Protein AF-A0A970Q4U3-F1 (afdb_monomer_lite)

pLDDT: mean 90.52, std 8.77, range [45.72, 98.12]

Radius of gyration: 15.2 Å; chains: 1; bounding box: 40×24×41 Å

Sequence (94 aa):
MLELALGLCVLVFVLFICLIAAHFSGRARVKMLIGLTMSLTATLAMGLFCYIQRINGNPDQGMELLQWYLPSAVFVIFIATGIIAAASVVKGKY

Foldseek 3Di:
DVVVLVVLVVVLVVLVVVLVVVVVVPPLVSNLVSLVVSLVSLVVSLVVLVVVCVVVPHDDVPCCVPSPVVSNVVSVVRNVRSVVSNVVSVVVVD

Structure (mmCIF, N/CA/C/O backbone):
data_AF-A0A970Q4U3-F1
#
_entry.id   AF-A0A970Q4U3-F1
#
loop_
_atom_site.group_PDB
_atom_site.id
_atom_site.type_symbol
_atom_site.label_atom_id
_atom_site.label_alt_id
_atom_site.label_comp_id
_atom_site.label_asym_id
_atom_site.label_entity_id
_atom_site.label_seq_id
_atom_site.pdbx_PDB_ins_code
_atom_site.Cartn_x
_atom_site.Cartn_y
_atom_site.Cartn_z
_atom_site.occupancy
_atom_site.B_iso_or_equiv
_atom_site.auth_seq_id
_atom_site.auth_comp_id
_atom_site.auth_asym_id
_atom_site.auth_atom_id
_atom_site.pdbx_PDB_model_num
ATOM 1 N N . MET A 1 1 ? 7.473 14.464 -10.479 1.00 80.31 1 MET A N 1
ATOM 2 C CA . MET A 1 1 ? 6.860 13.112 -10.468 1.00 80.31 1 MET A CA 1
ATOM 3 C C . MET A 1 1 ? 7.444 12.233 -9.373 1.00 80.31 1 MET A C 1
ATOM 5 O O . MET A 1 1 ? 6.672 11.698 -8.591 1.00 80.31 1 MET A O 1
ATOM 9 N N . LEU A 1 2 ? 8.776 12.131 -9.268 1.00 85.38 2 LEU A N 1
ATOM 10 C CA . LEU A 1 2 ? 9.435 11.301 -8.254 1.00 85.38 2 LEU A CA 1
ATOM 11 C C . LEU A 1 2 ? 9.147 11.755 -6.810 1.00 85.38 2 LEU A C 1
ATOM 13 O O . LEU A 1 2 ? 8.777 10.930 -5.986 1.00 85.38 2 LEU A O 1
ATOM 17 N N . GLU A 1 3 ? 9.212 13.060 -6.521 1.00 91.38 3 GLU A N 1
ATOM 18 C CA . GLU A 1 3 ? 8.881 13.594 -5.186 1.00 91.38 3 GLU A CA 1
ATOM 19 C C . GLU A 1 3 ? 7.430 13.320 -4.776 1.00 91.38 3 GLU A C 1
ATOM 21 O O . GLU A 1 3 ? 7.159 12.975 -3.632 1.00 91.38 3 GLU A O 1
ATOM 26 N N . LEU A 1 4 ? 6.494 13.417 -5.725 1.00 92.62 4 LEU A N 1
ATOM 27 C CA . LEU A 1 4 ? 5.080 13.141 -5.477 1.00 92.62 4 LEU A CA 1
ATOM 28 C C . LEU A 1 4 ? 4.842 11.645 -5.223 1.00 92.62 4 LEU A C 1
ATOM 30 O O . LEU A 1 4 ? 4.083 11.295 -4.324 1.00 92.62 4 LEU A O 1
ATOM 34 N N . ALA A 1 5 ? 5.532 10.765 -5.957 1.00 91.69 5 ALA A N 1
ATOM 35 C CA . ALA A 1 5 ? 5.509 9.327 -5.698 1.00 91.69 5 ALA A CA 1
ATOM 36 C C . ALA A 1 5 ? 6.092 8.989 -4.320 1.00 91.69 5 ALA A C 1
ATOM 38 O O . ALA A 1 5 ? 5.470 8.252 -3.558 1.00 91.69 5 ALA A O 1
ATOM 39 N N . LEU A 1 6 ? 7.235 9.583 -3.964 1.00 93.62 6 LEU A N 1
ATOM 40 C CA . LEU A 1 6 ? 7.841 9.422 -2.643 1.00 93.62 6 LEU A CA 1
ATOM 41 C C . LEU A 1 6 ? 6.899 9.916 -1.537 1.00 93.62 6 LEU A C 1
ATOM 43 O O . LEU A 1 6 ? 6.677 9.202 -0.562 1.00 93.62 6 LEU A O 1
ATOM 47 N N . GLY A 1 7 ? 6.296 11.093 -1.714 1.00 96.81 7 GLY A N 1
ATOM 48 C CA . GLY A 1 7 ? 5.334 11.665 -0.775 1.00 96.81 7 GLY A CA 1
ATOM 49 C C . GLY A 1 7 ? 4.114 10.767 -0.564 1.00 96.81 7 GLY A C 1
ATOM 50 O O . GLY A 1 7 ? 3.723 10.528 0.578 1.00 96.81 7 GLY A O 1
ATOM 51 N N . LEU A 1 8 ? 3.555 10.199 -1.637 1.00 95.88 8 LEU A N 1
ATOM 52 C CA . LEU A 1 8 ? 2.460 9.229 -1.543 1.00 95.88 8 LEU A CA 1
ATOM 53 C C . LEU A 1 8 ? 2.888 7.946 -0.818 1.00 95.88 8 LEU A C 1
ATOM 55 O O . LEU A 1 8 ? 2.149 7.469 0.041 1.00 95.88 8 LEU A O 1
ATOM 59 N N . CYS A 1 9 ? 4.076 7.406 -1.104 1.00 95.88 9 CYS A N 1
ATOM 60 C CA . CYS A 1 9 ? 4.598 6.224 -0.410 1.00 95.88 9 CYS A CA 1
ATOM 61 C C . CYS A 1 9 ? 4.781 6.471 1.094 1.00 95.88 9 CYS A C 1
ATOM 63 O O . CYS A 1 9 ? 4.349 5.655 1.911 1.00 95.88 9 CYS A O 1
ATOM 65 N N . VAL A 1 10 ? 5.367 7.612 1.468 1.00 97.25 10 VAL A N 1
ATOM 66 C CA . VAL A 1 10 ? 5.519 8.013 2.875 1.00 97.25 10 VAL A CA 1
ATOM 67 C C . VAL A 1 10 ? 4.151 8.164 3.535 1.00 97.25 10 VAL A C 1
ATOM 69 O O . VAL A 1 10 ? 3.947 7.656 4.635 1.00 97.25 10 VAL A O 1
ATOM 72 N N . LEU A 1 11 ? 3.188 8.793 2.857 1.00 97.56 11 LEU A N 1
ATOM 73 C CA . LEU A 1 11 ? 1.831 8.950 3.376 1.00 97.56 11 LEU A CA 1
ATOM 74 C C . LEU A 1 11 ? 1.140 7.597 3.603 1.00 97.56 11 LEU A C 1
ATOM 76 O O . LEU A 1 11 ? 0.537 7.403 4.656 1.00 97.56 11 LEU A O 1
ATOM 80 N N . VAL A 1 12 ? 1.257 6.645 2.669 1.00 97.44 12 VAL A N 1
ATOM 81 C CA . VAL A 1 12 ? 0.734 5.276 2.843 1.00 97.44 12 VAL A CA 1
ATOM 82 C C . VAL A 1 12 ? 1.354 4.613 4.070 1.00 97.44 12 VAL A C 1
ATOM 84 O O . VAL A 1 12 ? 0.632 4.032 4.879 1.00 97.44 12 VAL A O 1
ATOM 87 N N . PHE A 1 13 ? 2.670 4.737 4.247 1.00 96.94 13 PHE A N 1
ATOM 88 C CA . PHE A 1 13 ? 3.369 4.157 5.391 1.00 96.94 13 PHE A CA 1
ATOM 89 C C . PHE A 1 13 ? 2.941 4.789 6.726 1.00 96.94 13 PHE A C 1
ATOM 91 O O . PHE A 1 13 ? 2.677 4.076 7.696 1.00 96.94 13 PHE A O 1
ATOM 98 N N . VAL A 1 14 ? 2.787 6.114 6.775 1.00 97.94 14 VAL A N 1
ATOM 99 C CA . VAL A 1 14 ? 2.262 6.820 7.955 1.00 97.94 14 VAL A CA 1
ATOM 100 C C . VAL A 1 14 ? 0.835 6.365 8.267 1.00 97.94 14 VAL A C 1
ATOM 102 O O . VAL A 1 14 ? 0.538 6.024 9.412 1.00 97.94 14 VAL A O 1
ATOM 105 N N . LEU A 1 15 ? -0.039 6.290 7.258 1.00 97.19 15 LEU A N 1
ATOM 106 C CA . LEU A 1 15 ? -1.413 5.808 7.425 1.00 97.19 15 LEU A CA 1
ATOM 107 C C . LEU A 1 15 ? -1.457 4.360 7.924 1.00 97.19 15 LEU A C 1
ATOM 109 O O . LEU A 1 15 ? -2.302 4.038 8.758 1.00 97.19 15 LEU A O 1
ATOM 113 N N . PHE A 1 16 ? -0.531 3.510 7.482 1.00 96.75 16 PHE A N 1
ATOM 114 C CA . PHE A 1 16 ? -0.400 2.141 7.974 1.00 96.75 16 PHE A CA 1
ATOM 115 C C . PHE A 1 16 ? -0.040 2.089 9.464 1.00 96.75 16 PHE A C 1
ATOM 117 O O . PHE A 1 16 ? -0.699 1.381 10.229 1.00 96.75 16 PHE A O 1
ATOM 124 N N . ILE A 1 17 ? 0.932 2.889 9.914 1.00 96.62 17 ILE A N 1
ATOM 125 C CA . ILE A 1 17 ? 1.270 2.997 11.344 1.00 96.62 17 ILE A CA 1
ATOM 126 C C . ILE A 1 17 ? 0.065 3.514 12.141 1.00 96.62 17 ILE A C 1
ATOM 128 O O . ILE A 1 17 ? -0.282 2.954 13.185 1.00 96.62 17 ILE A O 1
ATOM 132 N N . CYS A 1 18 ? -0.622 4.543 11.637 1.00 95.25 18 CYS A N 1
ATOM 133 C CA . CYS A 1 18 ? -1.839 5.059 12.261 1.00 95.25 18 CYS A CA 1
ATOM 134 C C . CYS A 1 18 ? -2.946 3.999 12.331 1.00 95.25 18 CYS A C 1
ATOM 136 O O . CYS A 1 18 ? -3.673 3.947 13.323 1.00 95.25 18 CYS A O 1
ATOM 138 N N . LEU A 1 19 ? -3.074 3.143 11.314 1.00 94.38 19 LEU A N 1
ATOM 139 C CA . LEU A 1 19 ? -4.048 2.055 11.289 1.00 94.38 19 LEU A CA 1
ATOM 140 C C . LEU A 1 19 ? -3.738 1.008 12.363 1.00 94.38 19 LEU A C 1
ATOM 142 O O . LEU A 1 19 ? -4.654 0.579 13.067 1.00 94.38 19 LEU A O 1
ATOM 146 N N . ILE A 1 20 ? -2.462 0.644 12.525 1.00 93.50 20 ILE A N 1
ATOM 147 C CA . ILE A 1 20 ? -2.003 -0.249 13.598 1.00 93.50 20 ILE A CA 1
ATOM 148 C C . ILE A 1 20 ? -2.326 0.368 14.963 1.00 93.50 20 ILE A C 1
ATOM 150 O O . ILE A 1 20 ? -2.953 -0.283 15.795 1.00 93.50 20 ILE A O 1
ATOM 154 N N . ALA A 1 21 ? -1.991 1.639 15.189 1.00 93.50 21 ALA A N 1
ATOM 155 C CA . ALA A 1 21 ? -2.308 2.320 16.446 1.00 93.50 21 ALA A CA 1
ATOM 156 C C . ALA A 1 21 ? -3.829 2.387 16.707 1.00 93.50 21 ALA A C 1
ATOM 158 O O . ALA A 1 21 ? -4.300 2.122 17.817 1.00 93.50 21 ALA A O 1
ATOM 159 N N . ALA A 1 22 ? -4.622 2.683 15.673 1.00 90.12 22 ALA A N 1
ATOM 160 C CA . ALA A 1 22 ? -6.080 2.722 15.758 1.00 90.12 22 ALA A CA 1
ATOM 161 C C . ALA A 1 22 ? -6.692 1.345 16.053 1.00 90.12 22 ALA A C 1
ATOM 163 O O . ALA A 1 22 ? -7.751 1.279 16.685 1.00 90.12 22 ALA A O 1
ATOM 164 N N . HIS A 1 23 ? -6.031 0.258 15.640 1.00 86.94 23 HIS A N 1
ATOM 165 C CA . HIS A 1 23 ? -6.440 -1.104 15.967 1.00 86.94 23 HIS A CA 1
ATOM 166 C C . HIS A 1 23 ? -6.458 -1.339 17.486 1.00 86.94 23 HIS A C 1
ATOM 168 O O . HIS A 1 23 ? -7.430 -1.891 17.995 1.00 86.94 23 HIS A O 1
ATOM 174 N N . PHE A 1 24 ? -5.458 -0.835 18.217 1.00 87.62 24 PHE A N 1
ATOM 175 C CA . PHE A 1 24 ? -5.386 -0.943 19.683 1.00 87.62 24 PHE A CA 1
ATOM 176 C C . PHE A 1 24 ? -6.275 0.065 20.425 1.00 87.62 24 PHE A C 1
ATOM 178 O O . PHE A 1 24 ? -6.655 -0.165 21.568 1.00 87.62 24 PHE A O 1
ATOM 185 N N . SER A 1 25 ? -6.642 1.179 19.787 1.00 82.44 25 SER A N 1
ATOM 186 C CA . SER A 1 25 ? -7.441 2.240 20.419 1.00 82.44 25 SER A CA 1
ATOM 187 C C . SER A 1 25 ? -8.943 1.911 20.535 1.00 82.44 25 SER A C 1
ATOM 189 O O . SER A 1 25 ? -9.684 2.649 21.183 1.00 82.44 25 SER A O 1
ATOM 191 N N . GLY A 1 26 ? -9.437 0.852 19.880 1.00 75.38 26 GLY A N 1
ATOM 192 C CA . GLY A 1 26 ? -10.858 0.459 19.907 1.00 75.38 26 GLY A CA 1
ATOM 193 C C . GLY A 1 26 ? -11.811 1.410 19.159 1.00 75.38 26 GLY A C 1
ATOM 194 O O . GLY A 1 26 ? -13.014 1.163 19.065 1.00 75.38 26 GLY A O 1
ATOM 195 N N . ARG A 1 27 ? -11.300 2.497 18.565 1.00 84.31 27 ARG A N 1
ATOM 196 C CA . ARG A 1 27 ? -12.091 3.495 17.826 1.00 84.31 27 ARG A CA 1
ATOM 197 C C . ARG A 1 27 ? -12.442 2.997 16.424 1.00 84.31 27 ARG A C 1
ATOM 199 O O . ARG A 1 27 ? -11.811 3.363 15.432 1.00 84.31 27 ARG A O 1
ATOM 206 N N . ALA A 1 28 ? -13.504 2.201 16.335 1.00 85.56 28 ALA A N 1
ATOM 207 C CA . ALA A 1 28 ? -13.921 1.531 15.104 1.00 85.56 28 ALA A CA 1
ATOM 208 C C . ALA A 1 28 ? -14.104 2.482 13.898 1.00 85.56 28 ALA A C 1
ATOM 210 O O . ALA A 1 28 ? -13.614 2.195 12.809 1.00 85.56 28 ALA A O 1
ATOM 211 N N . ARG A 1 29 ? -14.737 3.653 14.082 1.00 87.81 29 ARG A N 1
ATOM 212 C CA . ARG A 1 29 ? -14.936 4.635 12.991 1.00 87.81 29 ARG A CA 1
ATOM 213 C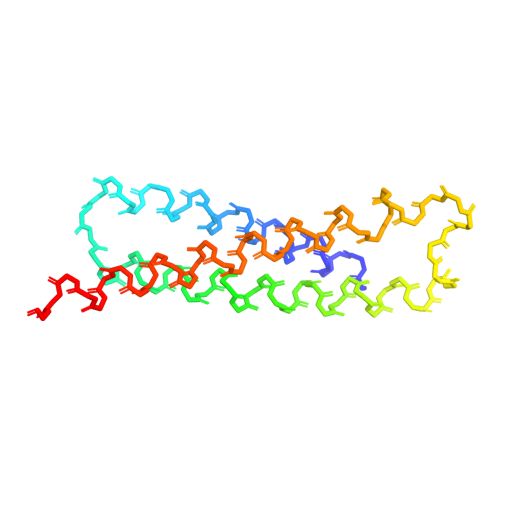 C . ARG A 1 29 ? -13.618 5.207 12.457 1.00 87.81 29 ARG A C 1
ATOM 215 O O . ARG A 1 29 ? -13.474 5.373 11.252 1.00 87.81 29 ARG A O 1
ATOM 222 N N . VAL A 1 30 ? -12.659 5.469 13.346 1.00 90.06 30 VAL A N 1
ATOM 223 C CA . VAL A 1 30 ? -11.334 5.995 12.982 1.00 90.06 30 VAL A CA 1
ATOM 224 C C . VAL A 1 30 ? -10.552 4.942 12.202 1.00 90.06 30 VAL A C 1
ATOM 226 O O . VAL A 1 30 ? -10.021 5.246 11.140 1.00 90.06 30 VAL A O 1
ATOM 229 N N . LYS A 1 31 ? -10.573 3.683 12.661 1.00 91.88 31 LYS A N 1
ATOM 230 C CA . LYS A 1 31 ? -9.962 2.552 11.947 1.00 91.88 31 LYS A CA 1
ATOM 231 C C . LYS A 1 31 ? -10.522 2.398 10.529 1.00 91.88 31 LYS A C 1
ATOM 233 O O . LYS A 1 31 ? -9.760 2.199 9.591 1.00 91.88 31 LYS A O 1
ATOM 238 N N . MET A 1 32 ? -11.842 2.520 10.367 1.00 93.56 32 MET A N 1
ATOM 239 C CA . MET A 1 32 ? -12.487 2.454 9.052 1.00 93.56 32 MET A CA 1
ATOM 240 C C . MET A 1 32 ? -12.034 3.593 8.135 1.00 93.56 32 MET A C 1
ATOM 242 O O . MET A 1 32 ? -11.675 3.338 6.989 1.00 93.56 32 MET A O 1
ATOM 246 N N . LEU A 1 33 ? -12.031 4.830 8.639 1.00 94.81 33 LEU A N 1
ATOM 247 C CA . LEU A 1 33 ? -11.653 5.998 7.848 1.00 94.81 33 LEU A CA 1
ATOM 248 C C . LEU A 1 33 ? -10.182 5.934 7.420 1.00 94.81 33 LEU A C 1
ATOM 250 O O . LEU A 1 33 ? -9.901 6.109 6.241 1.00 94.81 33 LEU A O 1
ATOM 254 N N . ILE A 1 34 ? -9.273 5.597 8.343 1.00 95.44 34 ILE A N 1
ATOM 255 C CA . ILE A 1 34 ? -7.844 5.410 8.044 1.00 95.44 34 ILE A CA 1
ATOM 256 C C . ILE A 1 34 ? -7.641 4.262 7.046 1.00 95.44 34 ILE A C 1
ATOM 258 O O . ILE A 1 34 ? -6.851 4.391 6.118 1.00 95.44 34 ILE A O 1
ATOM 262 N N . GLY A 1 35 ? -8.360 3.146 7.206 1.00 96.12 35 GLY A N 1
ATOM 263 C CA . GLY A 1 35 ? -8.263 2.010 6.288 1.00 96.12 35 GLY A CA 1
ATOM 264 C C . GLY A 1 35 ? -8.642 2.391 4.856 1.00 96.12 35 GLY A C 1
ATOM 265 O O . GLY A 1 35 ? -7.884 2.119 3.928 1.00 96.12 35 GLY A O 1
ATOM 266 N N . LEU A 1 36 ? -9.768 3.089 4.678 1.00 96.75 36 LEU A N 1
ATOM 267 C CA . LEU A 1 36 ? -10.220 3.548 3.361 1.00 96.75 36 LEU A CA 1
ATOM 268 C C . LEU A 1 36 ? -9.267 4.577 2.740 1.00 96.75 36 LEU A C 1
ATOM 270 O O . LEU A 1 36 ? -8.936 4.460 1.559 1.00 96.75 36 LEU A O 1
ATOM 274 N N . THR A 1 37 ? -8.802 5.564 3.514 1.00 97.25 37 THR A N 1
ATOM 275 C CA . THR A 1 37 ? -7.860 6.572 3.002 1.00 97.25 37 THR A CA 1
ATOM 276 C C . THR A 1 37 ? -6.510 5.956 2.651 1.00 97.25 37 THR A C 1
ATOM 278 O O . THR A 1 37 ? -5.928 6.329 1.631 1.00 97.25 37 THR A O 1
ATOM 281 N N . MET A 1 38 ? -6.036 4.975 3.424 1.00 97.75 38 MET A N 1
ATOM 282 C CA . MET A 1 38 ? -4.816 4.228 3.117 1.00 97.75 38 MET A CA 1
ATOM 283 C C . MET A 1 38 ? -4.963 3.448 1.809 1.00 97.75 38 MET A C 1
ATOM 285 O O . MET A 1 38 ? -4.105 3.578 0.938 1.00 97.75 38 MET A O 1
ATOM 289 N N . SER A 1 39 ? -6.056 2.697 1.625 1.00 97.56 39 SER A N 1
ATOM 290 C CA . SER A 1 39 ? -6.296 1.939 0.388 1.00 97.56 39 SER A CA 1
ATOM 291 C C . SER A 1 39 ? -6.395 2.842 -0.840 1.00 97.56 39 SER A C 1
ATOM 293 O O . SER A 1 39 ? -5.823 2.525 -1.884 1.00 97.56 39 SER A O 1
ATOM 295 N N . LEU A 1 40 ? -7.075 3.986 -0.720 1.00 97.81 40 LEU A N 1
ATOM 296 C CA . LEU A 1 40 ? -7.178 4.954 -1.810 1.00 97.81 40 LEU A CA 1
ATOM 297 C C . LEU A 1 40 ? -5.806 5.543 -2.163 1.00 97.81 40 LEU A C 1
ATOM 299 O O . LEU A 1 40 ? -5.407 5.525 -3.326 1.00 97.81 40 LEU A O 1
ATOM 303 N N . THR A 1 41 ? -5.058 6.005 -1.159 1.00 97.56 41 THR A N 1
ATOM 304 C CA . THR A 1 41 ? -3.716 6.575 -1.358 1.00 97.56 41 THR A CA 1
ATOM 305 C C . THR A 1 41 ? -2.756 5.546 -1.957 1.00 97.56 41 THR A C 1
ATOM 307 O O . THR A 1 41 ? -2.021 5.870 -2.886 1.00 97.56 41 THR A O 1
ATOM 310 N N . ALA A 1 42 ? -2.801 4.292 -1.496 1.00 97.69 42 ALA A N 1
ATOM 311 C CA . ALA A 1 42 ? -1.979 3.208 -2.031 1.00 97.69 42 ALA A CA 1
ATOM 312 C C . ALA A 1 42 ? -2.332 2.873 -3.488 1.00 97.69 42 ALA A C 1
ATOM 314 O O . ALA A 1 42 ? -1.434 2.625 -4.289 1.00 97.69 42 ALA A O 1
ATOM 315 N N . THR A 1 43 ? -3.613 2.941 -3.862 1.00 97.88 43 THR A N 1
ATOM 316 C CA . THR A 1 43 ? -4.053 2.760 -5.257 1.00 97.88 43 THR A CA 1
ATOM 317 C C . THR A 1 43 ? -3.518 3.875 -6.157 1.00 97.88 43 THR A C 1
ATOM 319 O O . THR A 1 43 ? -3.006 3.604 -7.243 1.00 97.88 43 THR A O 1
ATOM 322 N N . LEU A 1 44 ? -3.574 5.130 -5.696 1.00 97.12 44 LEU A N 1
ATOM 323 C CA . LEU A 1 44 ? -3.009 6.271 -6.424 1.00 97.12 44 LEU A CA 1
ATOM 324 C C . LEU A 1 44 ? -1.483 6.166 -6.551 1.00 97.12 44 LEU A C 1
ATOM 326 O O . LEU A 1 44 ? -0.941 6.399 -7.631 1.00 97.12 44 LEU A O 1
ATOM 330 N N . ALA A 1 45 ? -0.796 5.768 -5.476 1.00 96.25 45 ALA A N 1
ATOM 331 C CA . ALA A 1 45 ? 0.648 5.548 -5.471 1.00 96.25 45 ALA A CA 1
ATOM 332 C C . ALA A 1 45 ? 1.055 4.440 -6.453 1.00 96.25 45 ALA A C 1
ATOM 334 O O . ALA A 1 45 ? 1.984 4.631 -7.235 1.00 96.25 45 ALA A O 1
ATOM 335 N N . MET A 1 46 ? 0.318 3.325 -6.473 1.00 96.62 46 MET A N 1
ATOM 336 C CA . MET A 1 46 ? 0.534 2.226 -7.413 1.00 96.62 46 MET A CA 1
ATOM 337 C C . MET A 1 46 ? 0.315 2.667 -8.864 1.00 96.62 46 MET A C 1
ATOM 339 O O . MET A 1 46 ? 1.152 2.394 -9.721 1.00 96.62 46 MET A O 1
ATOM 343 N N . GLY A 1 47 ? -0.771 3.394 -9.145 1.00 95.06 47 GLY A N 1
ATOM 344 C CA . GLY A 1 47 ? -1.037 3.925 -10.484 1.00 95.06 47 GLY A CA 1
ATOM 345 C C . GLY A 1 47 ? 0.072 4.864 -10.967 1.00 95.06 47 GLY A C 1
ATOM 346 O O . GLY A 1 47 ? 0.537 4.749 -12.104 1.00 95.06 47 GLY A O 1
ATOM 347 N N . LEU A 1 48 ? 0.553 5.745 -10.086 1.00 94.62 48 LEU A N 1
ATOM 348 C CA . LEU A 1 48 ? 1.669 6.638 -10.386 1.00 94.62 48 LEU A CA 1
ATOM 349 C C . LEU A 1 48 ? 2.986 5.876 -10.580 1.00 94.62 48 LEU A C 1
ATOM 351 O O . LEU A 1 48 ? 3.750 6.210 -11.482 1.00 94.62 48 LEU A O 1
ATOM 355 N N . PHE 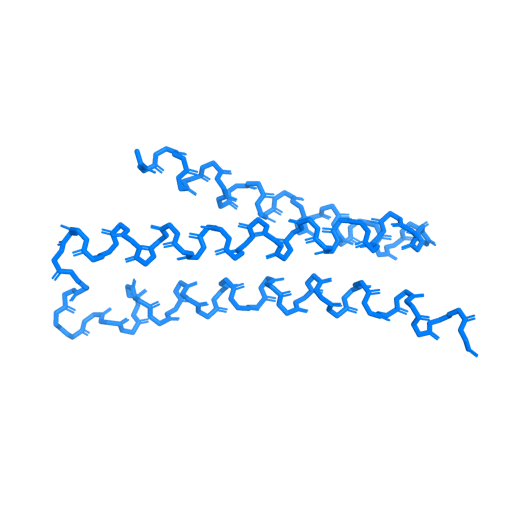A 1 49 ? 3.242 4.847 -9.775 1.00 93.44 49 PHE A N 1
ATOM 356 C CA . PHE A 1 49 ? 4.402 3.974 -9.929 1.00 93.44 49 PHE A CA 1
ATOM 357 C C . PHE A 1 49 ? 4.406 3.286 -11.300 1.00 93.44 49 PHE A C 1
ATOM 359 O O . PHE A 1 49 ? 5.393 3.384 -12.028 1.00 93.44 49 PHE A O 1
ATOM 366 N N . CYS A 1 50 ? 3.285 2.679 -11.705 1.00 91.75 50 CYS A N 1
ATOM 367 C CA . CYS A 1 50 ? 3.148 2.072 -13.031 1.00 91.75 50 CYS A CA 1
ATOM 368 C C . CYS A 1 50 ? 3.346 3.099 -14.155 1.00 91.75 50 CYS A C 1
ATOM 370 O O . CYS A 1 50 ? 3.984 2.798 -15.165 1.00 91.75 50 CYS A O 1
ATOM 372 N N . TYR A 1 51 ? 2.832 4.321 -13.980 1.00 91.75 51 TYR A N 1
ATOM 373 C CA . TYR A 1 51 ? 3.045 5.407 -14.934 1.00 91.75 51 TYR A CA 1
ATOM 374 C C . TYR A 1 51 ? 4.529 5.782 -15.058 1.00 91.75 51 TYR A C 1
ATOM 376 O O . TYR A 1 51 ? 5.039 5.868 -16.174 1.00 91.75 51 TYR A O 1
ATOM 384 N N . ILE A 1 52 ? 5.233 5.951 -13.932 1.00 90.62 52 ILE A N 1
ATOM 385 C CA . ILE A 1 52 ? 6.667 6.284 -13.900 1.00 90.62 52 ILE A CA 1
ATOM 386 C C . ILE A 1 52 ? 7.503 5.179 -14.557 1.00 90.62 52 ILE A C 1
ATOM 388 O O . ILE A 1 52 ? 8.376 5.468 -15.370 1.00 90.62 52 ILE A O 1
ATOM 392 N N . GLN A 1 53 ? 7.217 3.913 -14.264 1.00 88.19 53 GLN A N 1
ATOM 393 C CA . GLN A 1 53 ? 7.960 2.813 -14.876 1.00 88.19 53 GLN A CA 1
ATOM 394 C C . GLN A 1 53 ? 7.723 2.732 -16.391 1.00 88.19 53 GLN A C 1
ATOM 396 O O . GLN A 1 53 ? 8.652 2.470 -17.153 1.00 88.19 53 GLN A O 1
ATOM 401 N N . ARG A 1 54 ? 6.502 3.029 -16.856 1.00 87.00 54 ARG A N 1
ATOM 402 C CA . ARG A 1 54 ? 6.188 3.056 -18.290 1.00 87.00 54 ARG A CA 1
ATOM 403 C C . ARG A 1 54 ? 6.952 4.151 -19.038 1.00 87.00 54 ARG A C 1
ATOM 405 O O . ARG A 1 54 ? 7.419 3.896 -20.144 1.00 87.00 54 ARG A O 1
ATOM 412 N N . ILE A 1 55 ? 7.082 5.351 -18.464 1.00 90.31 55 ILE A N 1
ATOM 413 C CA . ILE A 1 55 ? 7.839 6.448 -19.100 1.00 90.31 55 ILE A CA 1
ATOM 414 C C . ILE A 1 55 ? 9.355 6.217 -19.062 1.00 90.31 55 ILE A C 1
ATOM 416 O O . ILE A 1 55 ? 10.057 6.719 -19.9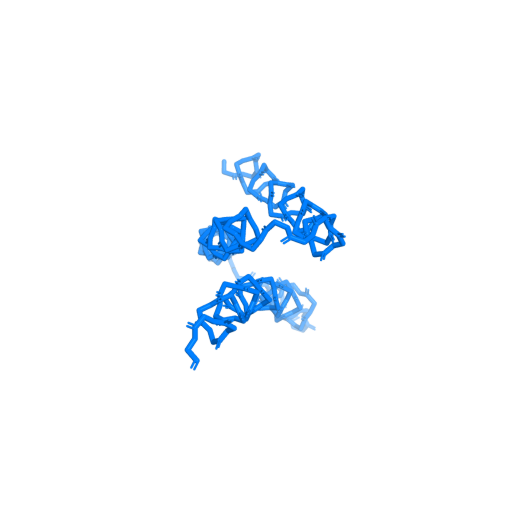33 1.00 90.31 55 ILE A O 1
ATOM 420 N N . ASN A 1 56 ? 9.849 5.439 -18.095 1.00 87.00 56 ASN A N 1
ATOM 421 C CA . ASN A 1 56 ? 11.272 5.138 -17.937 1.00 87.00 56 ASN A CA 1
ATOM 422 C C . ASN A 1 56 ? 11.755 3.945 -18.782 1.00 87.00 56 ASN A C 1
ATOM 424 O O . ASN A 1 56 ? 12.920 3.579 -18.686 1.00 87.00 56 ASN A O 1
ATOM 428 N N . GLY A 1 57 ? 10.894 3.362 -19.624 1.00 84.81 57 GLY A N 1
ATOM 429 C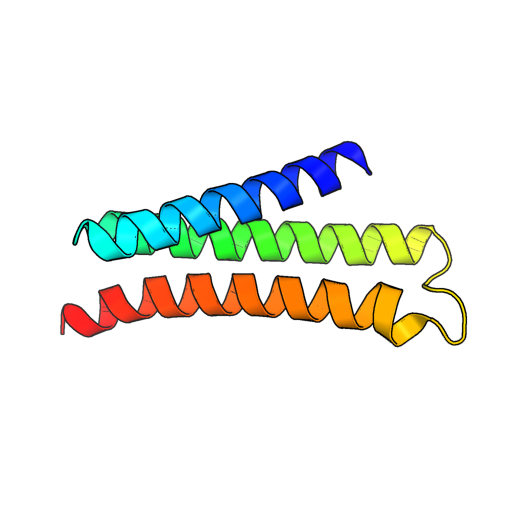 CA . GLY A 1 57 ? 11.275 2.270 -20.527 1.00 84.81 57 GLY A CA 1
ATOM 430 C C . GLY A 1 57 ? 10.981 0.862 -20.008 1.00 84.81 57 GLY A C 1
ATOM 431 O O . GLY A 1 57 ? 11.455 -0.096 -20.614 1.00 84.81 57 GLY A O 1
ATOM 432 N N . ASN A 1 58 ? 10.135 0.729 -18.975 1.00 82.31 58 ASN A N 1
ATOM 433 C CA . ASN A 1 58 ? 9.834 -0.533 -18.284 1.00 82.31 58 ASN A CA 1
ATOM 434 C C . ASN A 1 58 ? 11.050 -1.052 -17.466 1.00 82.31 58 ASN A C 1
ATOM 436 O O . ASN A 1 58 ? 12.140 -0.495 -17.582 1.00 82.31 58 ASN A O 1
ATOM 440 N N . PRO A 1 59 ? 10.887 -2.043 -16.567 1.00 81.44 59 PRO A N 1
ATOM 441 C CA . PRO A 1 59 ? 11.990 -2.553 -15.761 1.00 81.44 59 PRO A CA 1
ATOM 442 C C . PRO A 1 59 ? 12.995 -3.314 -16.632 1.00 81.44 59 PRO A C 1
ATOM 444 O O . PRO A 1 59 ? 12.634 -3.881 -17.667 1.00 81.44 59 PRO A O 1
ATOM 447 N N . ASP A 1 60 ? 14.246 -3.359 -16.180 1.00 84.81 60 ASP A N 1
ATOM 448 C CA . ASP A 1 60 ? 15.322 -4.027 -16.912 1.00 84.81 60 ASP A CA 1
ATOM 449 C C . ASP A 1 60 ? 15.013 -5.521 -17.099 1.00 84.81 60 ASP A C 1
ATOM 451 O O . ASP A 1 60 ? 14.554 -6.207 -16.173 1.00 84.81 60 ASP A O 1
ATOM 455 N N . GLN A 1 61 ? 15.300 -6.051 -18.292 1.00 79.94 61 GLN A N 1
ATOM 456 C CA . GLN A 1 61 ? 15.098 -7.471 -18.582 1.00 79.94 61 GLN A CA 1
ATOM 457 C C . GLN A 1 61 ? 15.911 -8.336 -17.610 1.00 79.94 61 GLN A C 1
ATOM 459 O O . GLN A 1 61 ? 17.120 -8.170 -17.462 1.00 79.94 61 GLN A O 1
ATOM 464 N N . GLY A 1 62 ? 15.229 -9.260 -16.929 1.00 85.69 62 GLY A N 1
ATOM 465 C CA . GLY A 1 62 ? 15.811 -10.104 -15.879 1.00 85.69 62 GLY A CA 1
ATOM 466 C C . GLY A 1 62 ? 15.689 -9.545 -14.455 1.00 85.69 62 GLY A C 1
ATOM 467 O O . GLY A 1 62 ? 15.867 -10.303 -13.505 1.00 85.69 62 GLY A O 1
ATOM 468 N N . MET A 1 63 ? 15.309 -8.273 -14.280 1.00 88.00 63 MET A N 1
ATOM 469 C CA . MET A 1 63 ? 15.097 -7.634 -12.967 1.00 88.00 63 MET A CA 1
ATOM 470 C C . MET A 1 63 ? 13.624 -7.308 -12.671 1.00 88.00 63 MET A C 1
ATOM 472 O O . MET A 1 63 ? 13.308 -6.706 -11.641 1.00 88.00 63 MET A O 1
ATOM 476 N N . GLU A 1 64 ? 12.704 -7.750 -13.530 1.00 87.44 64 GLU A N 1
ATOM 477 C CA . GLU A 1 64 ? 11.262 -7.481 -13.445 1.00 87.44 64 GLU A CA 1
ATOM 478 C C . GLU A 1 64 ? 10.664 -7.874 -12.084 1.00 87.44 64 GLU A C 1
ATOM 480 O O . GLU A 1 64 ? 9.830 -7.158 -11.526 1.00 87.44 64 GLU A O 1
ATOM 485 N N . LEU A 1 65 ? 11.123 -8.996 -11.514 1.00 85.69 65 LEU A N 1
ATOM 486 C CA . LEU A 1 65 ? 10.675 -9.510 -10.214 1.00 85.69 65 LEU A CA 1
ATOM 487 C C . LEU A 1 65 ? 10.880 -8.477 -9.101 1.00 85.69 65 LEU A C 1
ATOM 489 O O . LEU A 1 65 ? 9.955 -8.182 -8.342 1.00 85.69 65 LEU A O 1
ATOM 493 N N . LEU A 1 66 ? 12.070 -7.879 -9.052 1.00 87.50 66 LEU A N 1
ATOM 494 C CA . LEU A 1 66 ? 12.434 -6.915 -8.023 1.00 87.50 66 LEU A CA 1
ATOM 495 C C . LEU A 1 66 ? 11.919 -5.508 -8.337 1.00 87.50 66 LEU A C 1
ATOM 497 O O . LEU A 1 66 ? 11.472 -4.808 -7.434 1.00 87.50 66 LEU A O 1
ATOM 501 N N . GLN A 1 67 ? 11.982 -5.086 -9.600 1.00 87.25 67 GLN A N 1
ATOM 502 C CA . GLN A 1 67 ? 11.657 -3.714 -9.988 1.00 87.25 67 GLN A CA 1
ATOM 503 C C . GLN A 1 67 ? 10.163 -3.488 -10.236 1.00 87.25 67 GLN A C 1
ATOM 505 O O . GLN A 1 67 ? 9.724 -2.345 -10.196 1.00 87.25 67 GLN A O 1
ATOM 510 N N . TRP A 1 68 ? 9.372 -4.530 -10.500 1.00 88.19 68 TRP A N 1
ATOM 511 C CA . TRP A 1 68 ? 7.957 -4.381 -10.852 1.00 88.19 68 TRP A CA 1
ATOM 512 C C . TRP A 1 68 ? 7.036 -5.182 -9.945 1.00 88.19 68 TRP A C 1
ATOM 514 O O . TRP A 1 68 ? 6.157 -4.606 -9.296 1.00 88.19 68 TRP A O 1
ATOM 524 N N . TYR A 1 69 ? 7.242 -6.497 -9.865 1.00 90.88 69 TYR A N 1
ATOM 525 C CA . TYR A 1 69 ? 6.328 -7.378 -9.137 1.00 90.88 69 TYR A CA 1
ATOM 526 C C . TYR A 1 69 ? 6.380 -7.141 -7.628 1.00 90.88 69 TYR A C 1
ATOM 528 O O . TYR A 1 69 ? 5.329 -7.033 -6.999 1.00 90.88 69 TYR A O 1
ATOM 536 N N . LEU A 1 70 ? 7.575 -6.995 -7.050 1.00 92.94 70 LEU A N 1
ATOM 537 C CA . LEU A 1 70 ? 7.733 -6.783 -5.612 1.00 92.94 70 LEU A CA 1
ATOM 538 C C . LEU A 1 70 ? 7.114 -5.451 -5.130 1.00 92.94 70 LEU A C 1
ATOM 540 O O . LEU A 1 70 ? 6.273 -5.502 -4.230 1.00 92.94 70 LEU A O 1
ATOM 544 N N . PRO A 1 71 ? 7.392 -4.281 -5.742 1.00 92.94 71 PRO A N 1
ATOM 545 C CA . PRO A 1 71 ? 6.713 -3.033 -5.389 1.00 92.94 71 PRO A CA 1
ATOM 546 C C . PRO A 1 71 ? 5.193 -3.110 -5.571 1.00 92.94 71 PRO A C 1
ATOM 548 O O . PRO A 1 71 ? 4.438 -2.673 -4.701 1.00 92.94 71 PRO A O 1
ATOM 551 N N . SER A 1 72 ? 4.729 -3.722 -6.666 1.00 93.75 72 SER A N 1
ATOM 552 C CA . SER A 1 72 ? 3.294 -3.889 -6.935 1.00 93.75 72 SER A CA 1
ATOM 553 C C . SER A 1 72 ? 2.610 -4.749 -5.871 1.00 93.75 72 SER A C 1
ATOM 555 O O . SER A 1 72 ? 1.537 -4.392 -5.385 1.00 93.75 72 SER A O 1
ATOM 557 N N . ALA A 1 73 ? 3.243 -5.849 -5.454 1.00 96.19 73 ALA A N 1
ATOM 558 C CA . ALA A 1 73 ? 2.733 -6.712 -4.393 1.00 96.19 73 ALA A CA 1
ATOM 559 C C . ALA A 1 73 ? 2.615 -5.961 -3.058 1.00 96.19 73 ALA A C 1
ATOM 561 O O . ALA A 1 73 ? 1.603 -6.091 -2.369 1.00 96.19 73 ALA A O 1
ATOM 562 N N . VAL A 1 74 ? 3.601 -5.124 -2.719 1.00 96.25 74 VAL A N 1
ATOM 563 C CA . VAL A 1 74 ? 3.561 -4.286 -1.510 1.00 96.25 74 VAL A CA 1
ATOM 564 C C . VAL A 1 74 ? 2.366 -3.327 -1.541 1.00 96.25 74 VAL A C 1
ATOM 566 O O . VAL A 1 74 ? 1.626 -3.247 -0.557 1.00 96.25 74 VAL A O 1
ATOM 569 N N . PHE A 1 75 ? 2.106 -2.653 -2.667 1.00 97.06 75 PHE A N 1
ATOM 570 C CA . PHE A 1 75 ? 0.917 -1.803 -2.798 1.00 97.06 75 PHE A CA 1
ATOM 571 C C . PHE A 1 75 ? -0.384 -2.593 -2.635 1.00 97.06 75 PHE A C 1
ATOM 573 O O . PHE A 1 75 ? -1.269 -2.157 -1.897 1.00 97.06 75 PHE A O 1
ATOM 580 N N . VAL A 1 76 ? -0.491 -3.771 -3.256 1.00 97.75 76 VAL A N 1
ATOM 581 C CA . VAL A 1 76 ? -1.670 -4.642 -3.126 1.00 97.75 76 VAL A CA 1
ATOM 582 C C . VAL A 1 76 ? -1.906 -5.047 -1.669 1.00 97.75 76 VAL A C 1
ATOM 584 O O . VAL A 1 76 ? -3.048 -5.005 -1.209 1.00 97.75 76 VAL A O 1
ATOM 587 N N . ILE A 1 77 ? -0.851 -5.369 -0.914 1.00 97.56 77 ILE A N 1
ATOM 588 C CA . ILE A 1 77 ? -0.953 -5.699 0.516 1.00 97.56 77 ILE A CA 1
ATOM 589 C C . ILE A 1 77 ? -1.506 -4.513 1.311 1.00 97.56 77 ILE A C 1
ATOM 591 O O . ILE A 1 77 ? -2.423 -4.699 2.118 1.00 97.56 77 ILE A O 1
ATOM 595 N N . PHE A 1 78 ? -1.013 -3.293 1.077 1.00 97.56 78 PHE A N 1
ATOM 596 C CA . PHE A 1 78 ? -1.557 -2.103 1.740 1.00 97.56 78 PHE A CA 1
ATOM 597 C C . PHE A 1 78 ? -3.026 -1.874 1.376 1.00 97.56 78 PHE A C 1
ATOM 599 O O . PHE A 1 78 ? -3.856 -1.690 2.269 1.00 97.56 78 PHE A O 1
ATOM 606 N N . ILE A 1 79 ? -3.378 -1.957 0.090 1.00 98.12 79 ILE A N 1
ATOM 607 C CA . ILE A 1 79 ? -4.760 -1.795 -0.379 1.00 98.12 79 ILE A CA 1
ATOM 608 C C . ILE A 1 79 ? -5.680 -2.809 0.305 1.00 98.12 79 ILE A C 1
ATOM 610 O O . ILE A 1 79 ? -6.684 -2.413 0.903 1.00 98.12 79 ILE A O 1
ATOM 614 N N . ALA A 1 80 ? -5.319 -4.093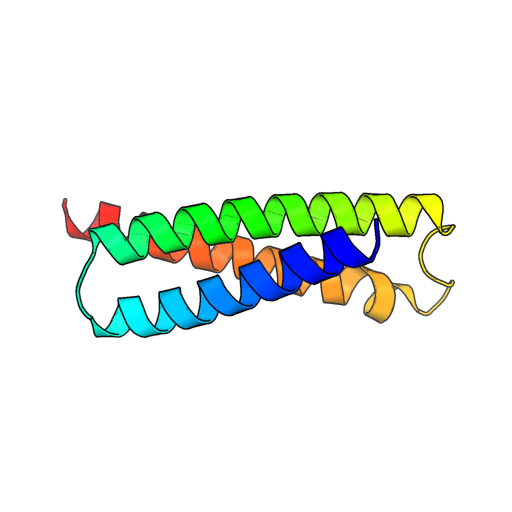 0.271 1.00 97.69 80 ALA A N 1
ATOM 615 C CA . ALA A 1 80 ? -6.093 -5.166 0.883 1.00 97.69 80 ALA A CA 1
ATOM 616 C C . ALA A 1 80 ? -6.227 -4.974 2.399 1.00 97.69 80 ALA A C 1
ATOM 618 O O . ALA A 1 80 ? -7.324 -5.095 2.940 1.00 97.69 80 ALA A O 1
ATOM 619 N N . THR A 1 81 ? -5.143 -4.602 3.083 1.00 95.69 81 THR A N 1
ATOM 620 C CA . THR A 1 81 ? -5.143 -4.376 4.536 1.00 95.69 81 THR A CA 1
ATOM 621 C C . THR A 1 81 ? -6.096 -3.251 4.933 1.00 95.69 81 THR A C 1
ATOM 623 O O . THR A 1 81 ? -6.879 -3.411 5.872 1.00 95.69 81 THR A O 1
ATOM 626 N N . GLY A 1 82 ? -6.087 -2.130 4.206 1.00 95.62 82 GLY A N 1
ATOM 627 C CA . GLY A 1 82 ? -6.999 -1.015 4.472 1.00 95.62 82 GLY A CA 1
ATOM 628 C C . GLY A 1 82 ? -8.469 -1.379 4.234 1.00 95.62 82 GLY A C 1
ATOM 629 O O . GLY A 1 82 ? -9.321 -1.065 5.071 1.00 95.62 82 GLY A O 1
ATOM 630 N N . ILE A 1 83 ? -8.760 -2.140 3.171 1.00 96.12 83 ILE A N 1
ATOM 631 C CA . ILE A 1 83 ? -10.111 -2.641 2.870 1.00 96.12 83 ILE A CA 1
ATOM 632 C C . ILE A 1 83 ? -10.579 -3.615 3.954 1.00 96.12 83 ILE A C 1
ATOM 634 O O . ILE A 1 83 ? -11.686 -3.465 4.469 1.00 96.12 83 ILE A O 1
ATOM 638 N N . ILE A 1 84 ? -9.74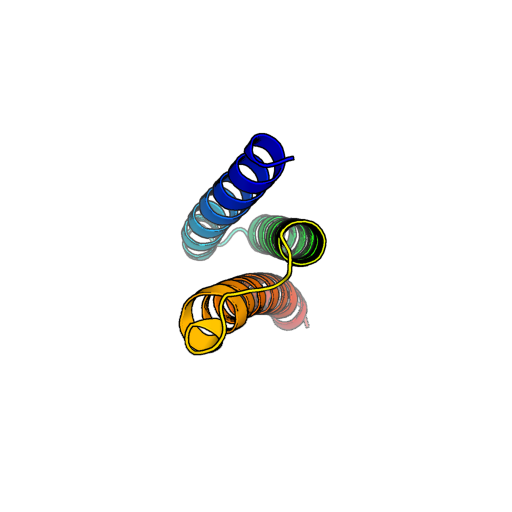9 -4.587 4.344 1.00 94.81 84 ILE A N 1
ATOM 639 C CA . ILE A 1 84 ? -10.075 -5.563 5.396 1.00 94.81 84 ILE A CA 1
ATOM 640 C C . ILE A 1 84 ? -10.328 -4.842 6.723 1.00 94.81 84 ILE A C 1
ATOM 642 O O . ILE A 1 84 ? -11.310 -5.133 7.413 1.00 94.81 84 ILE A O 1
ATOM 646 N N . ALA A 1 85 ? -9.493 -3.861 7.073 1.00 92.06 85 ALA A N 1
ATOM 647 C CA . ALA A 1 85 ? -9.674 -3.075 8.285 1.00 92.06 85 ALA A CA 1
ATOM 648 C C . ALA A 1 85 ? -11.006 -2.307 8.274 1.00 92.06 85 ALA A C 1
ATOM 650 O O . ALA A 1 85 ? -11.723 -2.334 9.280 1.00 92.06 85 ALA A O 1
ATOM 651 N N . ALA A 1 86 ? -11.378 -1.698 7.146 1.00 91.56 86 ALA A N 1
ATOM 652 C CA . ALA A 1 86 ? -12.665 -1.026 6.984 1.00 91.56 86 ALA A CA 1
ATOM 653 C C . ALA A 1 86 ? -13.850 -2.007 7.041 1.00 91.56 86 ALA A C 1
ATOM 655 O O . ALA A 1 86 ? -14.801 -1.785 7.793 1.00 91.56 86 ALA A O 1
ATOM 656 N N . ALA A 1 87 ? -13.770 -3.133 6.331 1.00 90.38 87 ALA A N 1
ATOM 657 C CA . ALA A 1 87 ? -14.813 -4.156 6.302 1.00 90.38 87 ALA A CA 1
ATOM 658 C C . ALA A 1 87 ? -15.036 -4.813 7.676 1.00 90.38 87 ALA A C 1
ATOM 660 O O . ALA A 1 87 ? -16.176 -5.090 8.051 1.00 90.38 87 ALA A O 1
ATOM 661 N N . SER A 1 88 ? -13.970 -5.009 8.464 1.00 86.62 88 SER A N 1
ATOM 662 C CA . SER A 1 88 ? -14.063 -5.565 9.824 1.00 86.62 88 SER A CA 1
ATOM 663 C C . SER A 1 88 ? -14.920 -4.706 10.762 1.00 86.62 88 SER A C 1
ATOM 665 O O . SER A 1 88 ? -15.583 -5.230 11.652 1.00 86.62 88 SER A O 1
ATOM 667 N N . VAL A 1 89 ? -14.947 -3.386 10.547 1.00 82.75 89 VAL A N 1
ATOM 668 C CA . VAL A 1 89 ? -15.766 -2.447 11.331 1.00 82.75 89 VAL A CA 1
ATOM 669 C C . VAL A 1 89 ? -17.235 -2.531 10.944 1.00 82.75 89 VAL A C 1
ATOM 671 O O . VAL A 1 89 ? -18.099 -2.389 11.805 1.00 82.75 89 VAL A O 1
ATOM 674 N N . VAL A 1 90 ? -17.522 -2.752 9.659 1.00 76.06 90 VAL A N 1
ATOM 675 C CA . VAL A 1 90 ? -18.894 -2.918 9.169 1.00 76.06 90 VAL A CA 1
ATOM 676 C C . VAL A 1 90 ? -19.481 -4.228 9.689 1.00 76.06 90 VAL A C 1
ATOM 678 O O . VAL A 1 90 ? -20.590 -4.217 10.210 1.00 76.06 90 VAL A O 1
ATOM 681 N N . LYS A 1 91 ? -18.721 -5.331 9.627 1.00 71.19 91 LYS A N 1
ATOM 682 C CA . LYS A 1 91 ? -19.167 -6.637 10.137 1.00 71.19 91 LYS A CA 1
ATOM 683 C C . LYS A 1 91 ? -19.415 -6.650 11.645 1.00 71.19 91 LYS A C 1
ATOM 685 O O . LYS A 1 91 ? -20.355 -7.287 12.069 1.00 71.19 91 LYS A O 1
ATOM 690 N N . GLY A 1 92 ? -18.624 -5.936 12.448 1.00 62.09 92 GLY A N 1
ATOM 691 C CA . GLY A 1 92 ? -18.833 -5.881 13.902 1.00 62.09 92 GLY A CA 1
ATOM 692 C C . GLY A 1 92 ? -20.058 -5.075 14.363 1.00 62.09 92 GLY A C 1
ATOM 693 O O . GLY A 1 92 ? -20.265 -4.949 15.565 1.00 62.09 92 GLY A O 1
ATOM 694 N N . LYS A 1 93 ? -20.822 -4.468 13.443 1.00 56.91 93 LYS A N 1
ATOM 695 C CA . LYS A 1 93 ? -22.041 -3.699 13.749 1.00 56.91 93 LYS A CA 1
ATOM 696 C C . LYS A 1 93 ? -23.349 -4.441 13.449 1.00 56.91 93 LYS A C 1
ATOM 698 O O . LYS A 1 93 ? -24.393 -3.923 13.838 1.00 56.91 93 LYS A O 1
ATOM 703 N N . TYR A 1 94 ? -23.290 -5.569 12.746 1.00 45.72 94 TYR A N 1
ATOM 704 C CA . TYR A 1 94 ? -24.429 -6.433 12.422 1.00 45.72 94 TYR A CA 1
ATOM 705 C C . TYR A 1 94 ? -24.255 -7.776 13.126 1.00 45.72 94 TYR A C 1
ATOM 707 O O . TYR A 1 94 ? -25.291 -8.383 13.459 1.00 45.72 94 TYR A O 1
#

Secondary structure (DSSP, 8-state):
-HHHHHHHHHHHHHHHHHHHHHHHH--HHHHHHHHHHHHHHHHHHHHHHHHHHHHTTSSPTT-HIIIIIHHHHHHHHHHHHHHHHHHHHHHTT-